Protein AF-A0A935EDY1-F1 (afdb_monomer)

Solvent-accessible surface area (backbone atoms only — not comparable to full-atom values): 7275 Å² total; per-residue (Å²): 130,64,50,78,44,79,45,80,43,78,48,98,49,99,85,50,58,48,81,46,78,44,79,46,71,86,68,62,89,95,55,80,75,76,77,84,77,82,87,83,79,79,56,93,92,52,60,49,56,75,50,18,90,79,66,34,60,74,56,16,56,53,50,40,60,57,56,69,46,46,65,56,52,54,52,49,58,73,65,36,93,82,71,68,86,87,69,55,86,77,83,32,54,63,61,50,51,49,52,58,53,51,49,32,49,75,71,60,78,42,85,132

Radius of gyration: 18.15 Å; Cα contacts (8 Å, |Δi|>4): 75; chains: 1; bounding box: 43×39×49 Å

pLDDT: mean 91.76, std 4.02, range [64.81, 98.12]

Mean predicted aligned error: 4.6 Å

Secondary structure (DSSP, 8-state):
-PEEEEEEEE-SSTT-EEEEEEEEPPPPTTSPPPPPPPPP---TTS-GGGGHHHH-HHHHHHHHHHHHHHHHHHHHHHH-TT------TTTTHHHHHHHHHHHHHHTTSS--

Nearest PDB structures (foldseek):
  2qlz-assembly1_A  TM=2.597E-01  e=4.181E+00  unclassified
  2quf-assembly1_A  TM=2.783E-01  e=8.741E+00  unclassified

Sequence (112 aa):
MPTLVYRWLPGDTPDWCIMEIRLLMPTPKGQKRPRAAERVYIPDDQPFAWAKEYMGEALAGVFDQDLANLPHVQTGMKASGNGVMELGAYQDSRVRHFQTTLMKYINGELPA

Structure (mmCIF, N/CA/C/O backbone):
data_AF-A0A935EDY1-F1
#
_entry.id   AF-A0A935EDY1-F1
#
loop_
_atom_site.group_PDB
_atom_site.id
_atom_site.type_symbol
_atom_site.label_atom_id
_atom_site.label_alt_id
_atom_site.label_comp_id
_atom_site.label_asym_id
_atom_site.label_entity_id
_atom_site.label_seq_id
_atom_site.pdbx_PDB_ins_code
_atom_site.Cartn_x
_atom_site.Cartn_y
_atom_site.Cartn_z
_atom_site.occupancy
_atom_site.B_iso_or_equiv
_atom_site.auth_seq_id
_atom_site.auth_comp_id
_atom_site.auth_asym_id
_atom_site.auth_atom_id
_atom_site.pdbx_PDB_model_num
ATOM 1 N N . MET A 1 1 ? -3.406 3.698 20.011 1.00 64.81 1 MET A N 1
ATOM 2 C CA . MET A 1 1 ? -3.666 3.841 18.563 1.00 64.81 1 MET A CA 1
ATOM 3 C C . MET A 1 1 ? -4.659 2.773 18.135 1.00 64.81 1 MET A C 1
ATOM 5 O O . MET A 1 1 ? -4.568 1.678 18.688 1.00 64.81 1 MET A O 1
ATOM 9 N N . PRO A 1 2 ? -5.603 3.079 17.227 1.00 81.00 2 PRO A N 1
ATOM 10 C CA . PRO A 1 2 ? -6.441 2.060 16.595 1.00 81.00 2 PRO A CA 1
ATOM 11 C C . PRO A 1 2 ? -5.578 0.961 15.979 1.00 81.00 2 PRO A C 1
ATOM 13 O O . PRO A 1 2 ? -4.480 1.233 15.488 1.00 81.00 2 PRO A O 1
ATOM 16 N N . THR A 1 3 ? -6.080 -0.270 15.968 1.00 89.38 3 THR A N 1
ATOM 17 C CA . THR A 1 3 ? -5.468 -1.317 15.151 1.00 89.38 3 THR A CA 1
ATOM 18 C C . THR A 1 3 ? -5.814 -1.042 13.693 1.00 89.38 3 THR A C 1
ATOM 20 O O . THR A 1 3 ? -6.992 -0.947 13.346 1.00 89.38 3 THR A O 1
ATOM 23 N N . LEU A 1 4 ? -4.786 -0.918 12.855 1.00 91.44 4 LEU A N 1
ATOM 24 C CA . LEU A 1 4 ? -4.924 -0.754 11.414 1.00 91.44 4 LEU A CA 1
ATOM 25 C C . LEU A 1 4 ? -4.827 -2.118 10.743 1.00 91.44 4 LEU A C 1
ATOM 27 O O . LEU A 1 4 ? -3.873 -2.862 10.969 1.00 91.44 4 LEU A O 1
ATOM 31 N N . VAL A 1 5 ? -5.826 -2.442 9.929 1.00 93.94 5 VAL A N 1
ATOM 32 C CA . VAL A 1 5 ? -5.813 -3.634 9.081 1.00 93.94 5 VAL A CA 1
ATOM 33 C C . VAL A 1 5 ? -5.877 -3.186 7.634 1.00 93.94 5 VAL A C 1
ATOM 35 O O . VAL A 1 5 ? -6.801 -2.468 7.249 1.00 93.94 5 VAL A O 1
ATOM 38 N N . TYR A 1 6 ? -4.901 -3.634 6.853 1.00 93.75 6 TYR A N 1
ATOM 39 C CA . TYR A 1 6 ? -4.775 -3.319 5.438 1.00 93.75 6 TYR A CA 1
ATOM 40 C C . TYR A 1 6 ? -5.209 -4.503 4.592 1.00 93.75 6 TYR A C 1
ATOM 42 O O . TYR A 1 6 ? -4.899 -5.656 4.906 1.00 93.75 6 TYR A O 1
ATOM 50 N N . ARG A 1 7 ? -5.900 -4.209 3.497 1.00 95.38 7 ARG A N 1
ATOM 51 C CA . ARG A 1 7 ? -6.228 -5.187 2.469 1.00 95.38 7 ARG A CA 1
ATOM 52 C C . ARG A 1 7 ? -6.035 -4.555 1.101 1.00 95.38 7 ARG A C 1
ATOM 54 O O . ARG A 1 7 ? -6.626 -3.523 0.819 1.00 95.38 7 ARG A O 1
ATOM 61 N N . TRP A 1 8 ? -5.248 -5.214 0.262 1.00 94.12 8 TRP A N 1
ATOM 62 C CA . TRP A 1 8 ? -5.022 -4.818 -1.122 1.00 94.12 8 TRP A CA 1
ATOM 63 C C . TRP A 1 8 ? -5.864 -5.711 -2.028 1.00 94.12 8 TRP A C 1
ATOM 65 O O . TRP A 1 8 ? -5.760 -6.936 -1.954 1.00 94.12 8 TRP A O 1
ATOM 75 N N . LEU A 1 9 ? -6.741 -5.107 -2.826 1.00 95.06 9 LEU A N 1
ATOM 76 C CA . LEU A 1 9 ? -7.600 -5.810 -3.777 1.00 95.06 9 LEU A CA 1
ATOM 77 C C . LEU A 1 9 ? -7.094 -5.509 -5.191 1.00 95.06 9 LEU A C 1
ATOM 79 O O . LEU A 1 9 ? -7.180 -4.349 -5.596 1.00 95.06 9 LEU A O 1
ATOM 83 N N . PRO A 1 10 ? -6.548 -6.498 -5.922 1.00 94.06 10 PRO A N 1
ATOM 84 C CA . PRO A 1 10 ? -6.078 -6.291 -7.288 1.00 94.06 10 PRO A CA 1
ATOM 85 C C . PRO A 1 10 ? -7.181 -5.726 -8.187 1.00 94.06 10 PRO A C 1
ATOM 87 O O . PRO A 1 10 ? -8.342 -6.125 -8.064 1.00 94.06 10 PRO A O 1
ATOM 90 N N . GLY A 1 11 ? -6.805 -4.797 -9.065 1.00 93.25 11 GLY A N 1
ATOM 91 C CA . GLY A 1 11 ? -7.670 -4.301 -10.125 1.00 93.25 11 GLY A CA 1
ATOM 92 C C . GLY A 1 11 ? -7.827 -5.300 -11.271 1.00 93.25 11 GLY A C 1
ATOM 93 O O . GLY A 1 11 ? -7.426 -6.462 -11.189 1.00 93.25 11 GLY A O 1
ATOM 94 N N . ASP A 1 12 ? -8.399 -4.822 -12.371 1.00 95.62 12 ASP A N 1
ATOM 95 C CA . ASP A 1 12 ? -8.481 -5.573 -13.630 1.00 95.62 12 ASP A CA 1
ATOM 96 C C . ASP A 1 12 ? -7.136 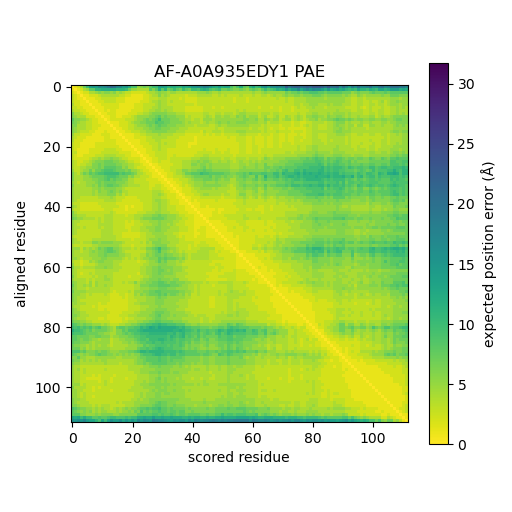-5.643 -14.377 1.00 95.62 12 ASP A C 1
ATOM 98 O O . ASP A 1 12 ? -6.931 -6.515 -15.221 1.00 95.62 12 ASP A O 1
ATOM 102 N N . THR A 1 13 ? -6.201 -4.755 -14.037 1.00 94.38 13 THR A N 1
ATOM 103 C CA . THR A 1 13 ? -4.847 -4.691 -14.585 1.00 94.38 13 THR A CA 1
ATOM 104 C C . THR A 1 13 ? -3.812 -4.636 -13.458 1.00 94.38 13 THR A C 1
ATOM 106 O O . THR A 1 13 ? -4.140 -4.259 -12.332 1.00 94.38 13 THR A O 1
ATOM 109 N N . PRO A 1 14 ? -2.531 -4.947 -13.739 1.00 89.50 14 PRO A N 1
ATOM 110 C CA . PRO A 1 14 ? -1.446 -4.806 -12.762 1.00 89.50 14 PRO A CA 1
ATOM 111 C C . PRO A 1 14 ? -1.145 -3.358 -12.336 1.00 89.50 14 PRO A C 1
ATOM 113 O O . PRO A 1 14 ? -0.243 -3.139 -11.532 1.00 89.50 14 PRO A O 1
ATOM 116 N N . ASP A 1 15 ? -1.843 -2.373 -12.906 1.00 92.00 15 ASP A N 1
ATOM 117 C CA . ASP A 1 15 ? -1.539 -0.950 -12.748 1.00 92.00 15 ASP A CA 1
ATOM 118 C C . ASP A 1 15 ? -2.319 -0.259 -11.643 1.00 92.00 15 ASP A C 1
ATOM 120 O O . ASP A 1 15 ? -1.993 0.873 -11.285 1.00 92.00 15 ASP A O 1
ATOM 124 N N . TRP A 1 16 ? -3.324 -0.923 -11.083 1.00 91.81 16 TRP A N 1
ATOM 125 C CA . TRP A 1 16 ? -4.068 -0.372 -9.967 1.00 91.81 16 TRP A CA 1
ATOM 126 C C . TRP A 1 16 ? -4.613 -1.467 -9.057 1.00 91.81 16 TRP A C 1
ATOM 128 O O . TRP A 1 16 ? -4.748 -2.640 -9.412 1.00 91.81 16 TRP A O 1
ATOM 138 N N . CYS A 1 17 ? -4.908 -1.064 -7.832 1.00 94.00 17 CYS A N 1
ATOM 139 C CA . CYS A 1 17 ? -5.544 -1.889 -6.823 1.00 94.00 17 CYS A CA 1
ATOM 140 C C . CYS A 1 17 ? -6.264 -0.980 -5.825 1.00 94.00 17 CYS A C 1
ATOM 142 O O . CYS A 1 17 ? -5.962 0.210 -5.724 1.00 94.00 17 CYS A O 1
ATOM 144 N N . ILE A 1 18 ? -7.204 -1.538 -5.065 1.00 94.12 18 ILE A N 1
ATOM 145 C CA . ILE A 1 18 ? -7.854 -0.824 -3.962 1.00 94.12 18 ILE A CA 1
ATOM 146 C C . ILE A 1 18 ? -7.088 -1.122 -2.676 1.00 94.12 18 ILE A C 1
ATOM 148 O O . ILE A 1 18 ? -6.995 -2.281 -2.259 1.00 94.12 18 ILE A O 1
ATOM 152 N N . MET A 1 19 ? -6.604 -0.071 -2.016 1.00 93.75 19 MET A N 1
ATOM 153 C CA . MET A 1 19 ? -6.118 -0.132 -0.639 1.00 93.75 19 MET A CA 1
ATOM 154 C C . MET A 1 19 ? -7.288 0.089 0.324 1.00 93.75 19 MET A C 1
ATOM 156 O O . MET A 1 19 ? -7.735 1.211 0.548 1.00 93.75 19 MET A O 1
ATOM 160 N N . GLU A 1 20 ? -7.796 -0.984 0.923 1.00 94.25 20 GLU A N 1
ATOM 161 C CA . GLU A 1 20 ? -8.795 -0.893 1.985 1.00 94.25 20 GLU A CA 1
ATOM 162 C C . GLU A 1 20 ? -8.108 -0.810 3.352 1.00 94.25 20 GLU A C 1
ATOM 164 O O . GLU A 1 20 ? -7.323 -1.687 3.726 1.00 94.25 20 GLU A O 1
ATOM 169 N N . ILE A 1 21 ? -8.460 0.219 4.126 1.00 92.62 21 ILE A N 1
ATOM 170 C CA . ILE A 1 21 ? -7.976 0.427 5.492 1.00 92.62 21 ILE A CA 1
ATOM 171 C C . ILE A 1 21 ? -9.137 0.265 6.465 1.00 92.62 21 ILE A C 1
ATOM 173 O O . ILE A 1 21 ? -10.177 0.910 6.333 1.00 92.62 21 ILE A O 1
ATOM 177 N N . ARG A 1 22 ? -8.957 -0.583 7.478 1.00 92.50 22 ARG A N 1
ATOM 178 C CA . ARG A 1 22 ? -9.917 -0.739 8.575 1.00 92.50 22 ARG A CA 1
ATOM 179 C C . ARG A 1 22 ? -9.298 -0.238 9.869 1.00 92.50 22 ARG A C 1
ATOM 181 O O . ARG A 1 22 ? -8.336 -0.827 10.361 1.00 92.50 22 ARG A O 1
ATOM 188 N N . LEU A 1 23 ? -9.888 0.814 10.429 1.00 91.12 23 LEU A N 1
ATOM 189 C CA . LEU A 1 23 ? -9.559 1.317 11.757 1.00 91.12 23 LEU A CA 1
ATOM 190 C C . LEU A 1 23 ? -10.424 0.593 12.790 1.00 91.12 23 LEU A C 1
ATOM 192 O O . LEU A 1 23 ? -11.635 0.802 12.866 1.00 91.12 23 LEU A O 1
ATOM 196 N N . LEU A 1 24 ? -9.807 -0.287 13.576 1.00 90.19 24 LEU A N 1
ATOM 197 C CA . LEU A 1 24 ? -10.498 -1.062 14.601 1.00 90.19 24 LEU A CA 1
ATOM 198 C C . LEU A 1 24 ? -10.214 -0.479 15.985 1.00 90.19 24 LEU A C 1
ATOM 200 O O . LEU 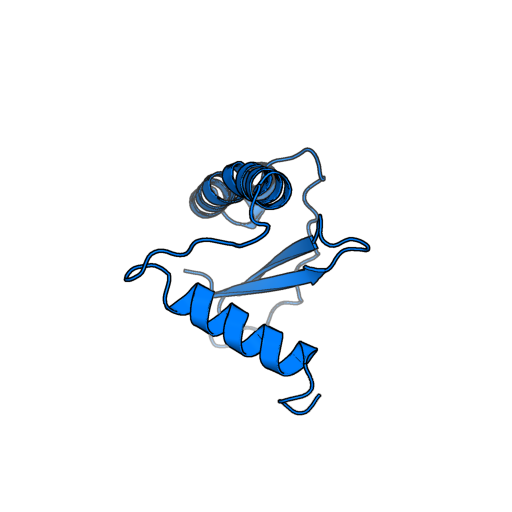A 1 24 ? -9.083 -0.512 16.477 1.00 90.19 24 LEU A O 1
ATOM 204 N N . MET A 1 25 ? -11.269 0.038 16.613 1.00 87.69 25 MET A N 1
ATOM 205 C CA . MET A 1 25 ? -11.232 0.563 17.976 1.00 87.69 25 MET A CA 1
ATOM 206 C C . MET A 1 25 ? -11.664 -0.512 18.983 1.00 87.69 25 MET A C 1
ATOM 208 O O . MET A 1 25 ? -12.603 -1.270 18.708 1.00 87.69 25 MET A O 1
ATOM 212 N N . PRO A 1 26 ? -11.016 -0.592 20.159 1.00 88.69 26 PRO A N 1
ATOM 213 C CA . PRO A 1 26 ? -11.439 -1.511 21.205 1.00 88.69 26 PRO A CA 1
ATOM 214 C C . PRO A 1 26 ? -12.854 -1.163 21.678 1.00 88.69 26 PRO A C 1
ATOM 216 O O . PRO A 1 26 ? -13.204 0.004 21.842 1.00 88.69 26 PRO A O 1
ATOM 219 N N . THR A 1 27 ? -13.673 -2.187 21.922 1.00 91.12 27 THR A N 1
ATOM 220 C CA . THR A 1 27 ? -14.984 -1.996 22.555 1.00 91.12 27 THR A CA 1
ATOM 221 C C . THR A 1 27 ? -14.783 -1.828 24.064 1.00 91.12 27 THR A C 1
ATOM 223 O O . THR A 1 27 ? -14.134 -2.688 24.668 1.00 91.12 27 THR A O 1
ATOM 226 N N . PRO A 1 28 ? -15.318 -0.768 24.698 1.00 91.75 28 PRO A N 1
ATOM 227 C CA . PRO A 1 28 ? -15.217 -0.608 26.143 1.00 91.75 28 PRO A CA 1
ATOM 228 C C . PRO A 1 28 ? -15.840 -1.792 26.892 1.00 91.75 28 PRO A C 1
ATOM 230 O O . PRO A 1 28 ? -16.838 -2.374 26.460 1.00 91.75 28 PRO A O 1
ATOM 233 N N . LYS A 1 29 ? -15.261 -2.149 28.043 1.00 93.94 29 LYS A N 1
ATOM 234 C CA . LYS A 1 29 ? -15.731 -3.283 28.849 1.00 93.94 29 LYS A CA 1
ATOM 235 C C . LYS A 1 29 ? -17.203 -3.095 29.235 1.00 93.94 29 LYS A C 1
ATOM 237 O O . LYS A 1 29 ? -17.589 -2.037 29.718 1.00 93.94 29 LYS A O 1
ATOM 242 N N . GLY A 1 30 ? -18.011 -4.136 29.034 1.00 95.06 30 GLY A N 1
ATOM 243 C CA . GLY A 1 30 ? -19.442 -4.128 29.358 1.00 95.06 30 GLY A CA 1
ATOM 244 C C . GLY A 1 30 ? -20.335 -3.429 28.328 1.00 95.06 30 GLY A C 1
ATOM 245 O O . GLY A 1 30 ? -21.553 -3.479 28.470 1.00 95.06 30 GLY A O 1
ATOM 246 N N . GLN A 1 31 ? -19.773 -2.821 27.278 1.00 94.69 31 GLN A N 1
ATOM 247 C CA . GLN A 1 31 ? -20.563 -2.262 26.183 1.00 94.69 31 GLN A CA 1
ATOM 248 C C . GLN A 1 31 ? -20.801 -3.295 25.080 1.00 94.69 31 GLN A C 1
ATOM 250 O O . GLN A 1 31 ? -19.981 -4.183 24.830 1.00 94.69 31 GLN A O 1
ATOM 255 N N . LYS A 1 32 ? -21.932 -3.160 24.383 1.00 94.19 32 LYS A N 1
ATOM 256 C CA . LYS A 1 32 ? -22.207 -3.954 23.185 1.00 94.19 32 LYS A CA 1
ATOM 257 C C . LYS A 1 32 ? -21.260 -3.516 22.070 1.00 94.19 32 LYS A C 1
ATOM 259 O O . LYS A 1 32 ? -21.101 -2.323 21.821 1.00 94.19 32 LYS A O 1
ATOM 264 N N . ARG A 1 33 ? -20.668 -4.487 21.370 1.00 92.00 33 ARG A N 1
ATOM 265 C CA . ARG A 1 33 ? -19.836 -4.219 20.192 1.00 92.00 33 ARG A CA 1
ATOM 266 C C . ARG A 1 33 ? -20.639 -3.406 19.161 1.00 92.00 33 ARG A C 1
ATOM 268 O O . ARG A 1 33 ? -21.751 -3.828 18.824 1.00 92.00 33 ARG A O 1
ATOM 275 N N . PRO A 1 34 ? -20.106 -2.276 18.661 1.00 90.38 34 PRO A N 1
ATOM 276 C CA . PRO A 1 34 ? -20.801 -1.470 17.666 1.00 90.38 34 PRO A CA 1
ATOM 277 C C . PRO A 1 34 ? -20.953 -2.237 16.347 1.00 90.38 34 PRO A C 1
ATOM 279 O O . PRO A 1 34 ? -20.195 -3.169 16.052 1.00 90.38 34 PRO A O 1
ATOM 282 N N . ARG A 1 35 ? -21.936 -1.829 15.536 1.00 91.62 35 ARG A N 1
ATOM 283 C CA . ARG A 1 35 ? -22.048 -2.299 14.149 1.00 91.62 35 ARG A CA 1
ATOM 284 C C . ARG A 1 35 ? -20.810 -1.853 13.367 1.00 91.62 35 ARG A C 1
ATOM 286 O O . ARG A 1 35 ? -20.180 -0.858 13.716 1.00 91.62 35 ARG A O 1
ATOM 293 N N . ALA A 1 36 ? -20.478 -2.583 12.304 1.00 89.94 36 ALA A N 1
ATOM 294 C CA . ALA A 1 36 ? -19.482 -2.123 11.347 1.00 89.94 36 ALA A CA 1
ATOM 295 C C . ALA A 1 36 ? -19.834 -0.712 10.844 1.00 89.94 36 ALA A C 1
ATOM 297 O O . ALA A 1 36 ? -21.006 -0.429 10.566 1.00 89.94 36 ALA A O 1
ATOM 298 N N . ALA A 1 37 ? -18.812 0.141 10.754 1.00 89.19 37 ALA A N 1
ATOM 299 C CA . ALA A 1 37 ? -18.929 1.454 10.140 1.00 89.19 37 ALA A CA 1
ATOM 300 C C . ALA A 1 37 ? -19.303 1.310 8.661 1.00 89.19 37 ALA A C 1
ATOM 302 O O . ALA A 1 37 ? -18.995 0.297 8.022 1.00 89.19 37 ALA A O 1
ATOM 303 N N . GLU A 1 38 ? -19.979 2.323 8.131 1.00 91.56 38 GLU A N 1
ATOM 304 C CA . GLU A 1 38 ? -20.192 2.423 6.695 1.00 91.56 38 GLU A CA 1
ATOM 305 C C . GLU A 1 38 ? -18.849 2.585 5.976 1.00 91.56 38 GLU A C 1
ATOM 307 O O . GLU A 1 38 ? -17.898 3.158 6.514 1.00 91.56 38 GLU A O 1
ATOM 312 N N . ARG A 1 39 ? -18.753 2.026 4.768 1.00 92.19 39 ARG A N 1
ATOM 313 C CA . ARG A 1 39 ? -17.555 2.173 3.949 1.00 92.19 39 ARG A CA 1
ATOM 314 C C . ARG A 1 39 ? -17.510 3.596 3.404 1.00 92.19 39 ARG A C 1
ATOM 316 O O . ARG A 1 39 ? -18.430 4.012 2.713 1.00 92.19 39 ARG A O 1
ATOM 323 N N . VAL A 1 40 ? -16.394 4.273 3.633 1.00 93.88 40 VAL A N 1
ATOM 324 C CA . VAL A 1 40 ? -16.050 5.517 2.944 1.00 93.88 40 VAL A CA 1
ATOM 325 C C . VAL A 1 40 ? -15.115 5.169 1.795 1.00 93.88 40 VAL A C 1
ATOM 327 O O . VAL A 1 40 ? -14.114 4.484 2.004 1.00 93.88 40 VAL A O 1
ATOM 330 N N . TYR A 1 41 ? -15.469 5.600 0.588 1.00 94.88 41 TYR A N 1
ATOM 331 C CA . TYR A 1 41 ? -14.625 5.464 -0.594 1.00 94.88 41 TYR A CA 1
ATOM 332 C C . TYR A 1 41 ? -14.012 6.829 -0.900 1.00 94.88 41 TYR A C 1
ATOM 334 O O . TYR A 1 41 ? -14.744 7.811 -1.016 1.00 94.88 41 TYR A O 1
ATOM 342 N N . ILE A 1 42 ? -12.684 6.894 -0.972 1.00 94.38 42 ILE A N 1
ATOM 343 C CA . ILE A 1 42 ? -11.973 8.110 -1.373 1.00 94.38 42 ILE A CA 1
ATOM 344 C C . ILE A 1 42 ? -12.086 8.192 -2.900 1.00 94.38 42 ILE A C 1
ATOM 346 O O . ILE A 1 42 ? -11.763 7.197 -3.550 1.00 94.38 42 ILE A O 1
ATOM 350 N N . PRO A 1 43 ? -12.579 9.300 -3.480 1.00 94.38 43 PRO A N 1
ATOM 351 C CA . PRO A 1 43 ? -12.614 9.452 -4.931 1.00 94.38 43 PRO A CA 1
ATOM 352 C C . PRO A 1 43 ? -11.211 9.336 -5.539 1.00 94.38 43 PRO A C 1
ATOM 354 O O . PRO A 1 43 ? -10.237 9.760 -4.923 1.00 94.38 43 PRO A O 1
ATOM 357 N N . ASP A 1 44 ? -11.111 8.787 -6.747 1.00 89.19 44 ASP A N 1
ATOM 358 C CA . ASP A 1 44 ? -9.822 8.431 -7.363 1.00 89.19 44 ASP A CA 1
ATOM 359 C C . ASP A 1 44 ? -8.889 9.637 -7.596 1.00 89.19 44 ASP A C 1
ATOM 361 O O . ASP A 1 44 ? -7.673 9.480 -7.685 1.00 89.19 44 ASP A O 1
ATOM 365 N N . ASP A 1 45 ? -9.446 10.847 -7.688 1.00 90.19 45 ASP A N 1
ATOM 366 C CA . ASP A 1 45 ? -8.726 12.109 -7.881 1.00 90.19 45 ASP A CA 1
ATOM 367 C C . ASP A 1 45 ? -8.386 12.831 -6.564 1.00 90.19 45 ASP A C 1
ATOM 369 O O . ASP A 1 45 ? -7.848 13.941 -6.588 1.00 90.19 45 ASP A O 1
ATOM 373 N N . GLN A 1 46 ? -8.700 12.225 -5.415 1.00 93.44 46 GLN A N 1
ATOM 374 C CA . GLN A 1 46 ? -8.505 12.822 -4.098 1.00 93.44 46 GLN A CA 1
ATOM 375 C C . GLN A 1 46 ? -7.364 12.156 -3.313 1.00 93.44 46 GLN A C 1
ATOM 377 O O . 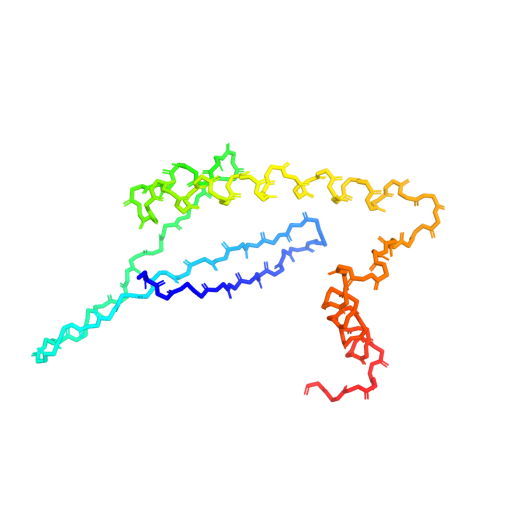GLN A 1 46 ? -7.194 10.937 -3.362 1.00 93.44 46 GLN A O 1
ATOM 382 N N . PRO A 1 47 ? -6.603 12.934 -2.520 1.00 90.81 47 PRO A N 1
ATOM 383 C CA . PRO A 1 47 ? -5.618 12.385 -1.593 1.00 90.81 47 PRO A CA 1
ATOM 384 C C . PRO A 1 47 ? -6.293 11.700 -0.393 1.00 90.81 47 PRO A C 1
ATOM 386 O O . PRO A 1 47 ? -7.464 11.943 -0.088 1.00 90.81 47 PRO A O 1
ATOM 389 N N . PHE A 1 48 ? -5.538 10.919 0.381 1.00 90.44 48 PHE A N 1
ATOM 390 C CA . PHE A 1 48 ? -6.026 10.330 1.632 1.00 90.44 48 PHE A CA 1
ATOM 391 C C . PHE A 1 48 ? -6.394 11.389 2.675 1.00 90.44 48 PHE A C 1
ATOM 393 O O . PHE A 1 48 ? -7.321 11.163 3.462 1.00 90.44 48 PHE A O 1
ATOM 400 N N . ALA A 1 49 ? -5.762 12.571 2.644 1.00 92.31 49 ALA A N 1
ATOM 401 C CA . ALA A 1 49 ? -6.180 13.730 3.437 1.00 92.31 49 ALA A CA 1
ATOM 402 C C . ALA A 1 49 ? -7.654 14.123 3.250 1.00 92.31 49 ALA A C 1
ATOM 404 O 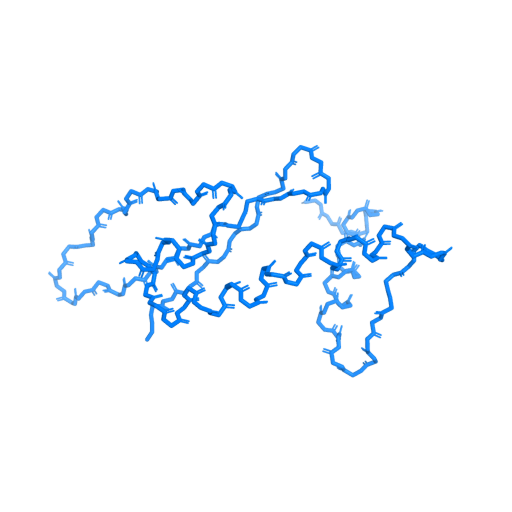O . ALA A 1 49 ? -8.238 14.701 4.171 1.00 92.31 49 ALA A O 1
ATOM 405 N N . TRP A 1 50 ? -8.291 13.779 2.126 1.00 94.75 50 TRP A N 1
ATOM 406 C CA . TRP A 1 50 ? -9.729 13.992 1.937 1.00 94.75 50 TRP A CA 1
ATOM 407 C C . TRP A 1 50 ? -10.561 13.253 2.998 1.00 94.75 50 TRP A C 1
ATOM 409 O O . TRP A 1 50 ? -11.528 13.794 3.529 1.00 94.75 50 TRP A O 1
ATOM 419 N N . ALA A 1 51 ? -10.130 12.053 3.401 1.00 92.44 51 ALA A N 1
ATOM 420 C CA . ALA A 1 51 ? -10.787 11.240 4.423 1.00 92.44 51 ALA A CA 1
ATOM 421 C C . ALA A 1 51 ? -10.225 11.457 5.846 1.00 92.44 51 ALA A C 1
ATOM 423 O O . ALA A 1 51 ? -10.450 10.627 6.736 1.00 92.44 51 ALA A O 1
ATOM 424 N N . LYS A 1 52 ? -9.524 12.575 6.102 1.00 92.38 52 LYS A N 1
ATOM 425 C CA . LYS A 1 52 ? -8.916 12.880 7.415 1.00 92.38 52 LYS A CA 1
ATOM 426 C C . LYS A 1 52 ? -9.910 12.886 8.574 1.00 92.38 52 LYS A C 1
ATOM 428 O O . LYS A 1 52 ? -9.534 12.542 9.690 1.00 92.38 52 LYS A O 1
ATOM 433 N N . GLU A 1 53 ? -11.171 13.232 8.324 1.00 91.50 53 GLU A N 1
ATOM 434 C CA . GLU A 1 53 ? -12.221 13.223 9.352 1.00 91.50 53 GLU A CA 1
ATOM 435 C C . GLU A 1 53 ? -12.525 11.805 9.858 1.00 91.50 53 GLU A C 1
ATOM 437 O O . GLU A 1 53 ? -12.899 11.627 11.016 1.00 91.50 53 GLU A O 1
ATOM 442 N N . TYR A 1 54 ? -12.306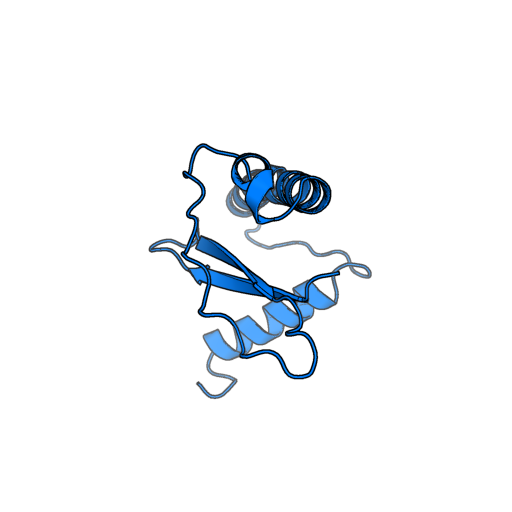 10.787 9.021 1.00 89.06 54 TYR A N 1
ATOM 443 C CA . TYR A 1 54 ? -12.564 9.386 9.355 1.00 89.06 54 TYR A CA 1
ATOM 444 C C . TYR A 1 54 ? -11.342 8.681 9.952 1.00 89.06 54 TYR A C 1
ATOM 446 O O . TYR A 1 54 ? -11.489 7.855 10.854 1.00 89.06 54 TYR A O 1
ATOM 454 N N . MET A 1 55 ? -10.137 8.975 9.448 1.00 87.19 55 MET A N 1
ATOM 455 C CA . MET A 1 55 ? -8.906 8.268 9.842 1.00 87.19 55 MET A CA 1
ATOM 456 C C . MET A 1 55 ? -7.969 9.071 10.758 1.00 87.19 55 MET A C 1
ATOM 458 O O . MET A 1 55 ? -7.034 8.504 11.326 1.00 87.19 55 MET A O 1
ATOM 462 N N . GLY A 1 56 ? -8.236 10.366 10.936 1.00 88.69 56 GLY A N 1
ATOM 463 C CA . GLY A 1 56 ? -7.386 11.314 11.651 1.00 88.69 56 GLY A CA 1
ATOM 464 C C . GLY A 1 56 ? -6.325 11.958 10.753 1.00 88.69 56 GLY A C 1
ATOM 465 O O . GLY A 1 56 ? -5.767 11.323 9.859 1.00 88.69 56 GLY A O 1
ATOM 466 N N . GLU A 1 57 ? -6.010 13.225 11.027 1.00 89.44 57 GLU A N 1
ATOM 467 C CA . GLU A 1 57 ? -5.095 14.048 10.221 1.00 89.44 57 GLU A CA 1
ATOM 468 C C . GLU A 1 57 ? -3.675 13.476 10.137 1.00 89.44 57 GLU A C 1
ATOM 470 O O . GLU A 1 57 ? -3.109 13.379 9.051 1.00 89.44 57 GLU A O 1
ATOM 475 N N . ALA A 1 58 ? -3.122 13.021 11.265 1.00 87.25 58 ALA A N 1
ATOM 476 C CA . ALA A 1 58 ? -1.773 12.461 11.303 1.00 87.25 58 ALA A CA 1
ATOM 477 C C . ALA A 1 58 ? -1.633 11.205 10.428 1.00 87.25 58 ALA A C 1
ATOM 479 O O . ALA A 1 58 ? -0.632 11.040 9.739 1.00 87.25 58 ALA A O 1
ATOM 480 N N . LEU A 1 59 ? -2.636 10.323 10.447 1.00 87.69 59 LEU A N 1
ATOM 481 C CA . LEU A 1 59 ? -2.595 9.083 9.679 1.00 87.69 59 LEU A CA 1
ATOM 482 C C . LEU A 1 59 ? -2.805 9.351 8.183 1.00 87.69 59 LEU A C 1
ATOM 484 O O . LEU A 1 59 ? -2.090 8.788 7.358 1.00 87.69 59 LEU A O 1
ATOM 488 N N . ALA A 1 60 ? -3.729 10.253 7.845 1.00 89.31 60 ALA A N 1
ATOM 489 C CA . ALA A 1 60 ? -3.960 10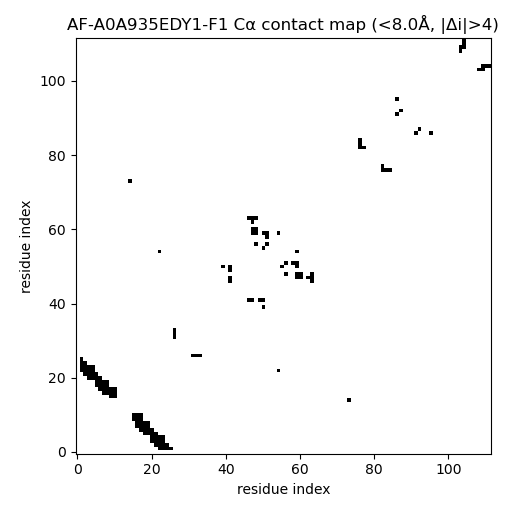.658 6.465 1.00 89.31 60 ALA A CA 1
ATOM 490 C C . ALA A 1 60 ? -2.702 11.278 5.830 1.00 89.31 60 ALA A C 1
ATOM 492 O O . ALA A 1 60 ? -2.333 10.915 4.716 1.00 89.31 60 ALA A O 1
ATOM 493 N N . GLY A 1 61 ? -1.988 12.131 6.573 1.00 89.12 61 GLY A N 1
ATOM 494 C CA . GLY A 1 61 ? -0.752 12.753 6.093 1.00 89.12 61 GLY A CA 1
ATOM 495 C C . GLY A 1 61 ? 0.403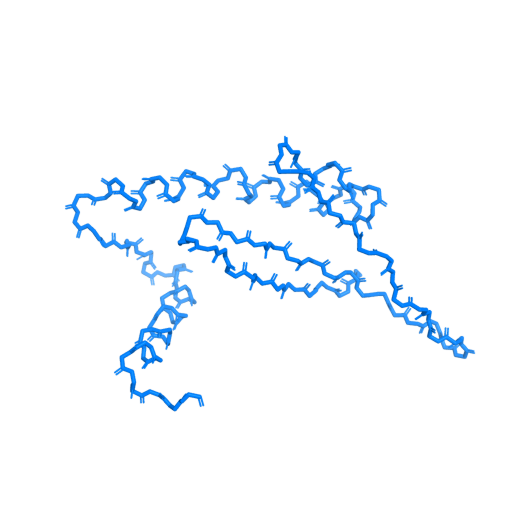 11.773 5.859 1.00 89.12 61 GLY A C 1
ATOM 496 O O . GLY A 1 61 ? 1.242 12.032 5.000 1.00 89.12 61 GLY A O 1
ATOM 497 N N . VAL A 1 62 ? 0.460 10.652 6.587 1.00 89.06 62 VAL A N 1
ATOM 498 C CA . VAL A 1 62 ? 1.453 9.589 6.334 1.00 89.06 62 VAL A CA 1
ATOM 499 C C . VAL A 1 62 ? 1.111 8.825 5.054 1.00 89.06 62 VAL A C 1
ATOM 501 O O . VAL A 1 62 ? 2.000 8.586 4.242 1.00 89.06 62 VAL A O 1
ATOM 504 N N . PHE A 1 63 ? -0.164 8.496 4.822 1.00 90.19 63 PHE A N 1
ATOM 505 C CA . PHE A 1 63 ? -0.556 7.809 3.587 1.00 90.19 63 PHE A CA 1
ATOM 506 C C . PHE A 1 63 ? -0.328 8.657 2.341 1.00 90.19 63 PHE A C 1
ATOM 508 O O . PHE A 1 63 ? 0.133 8.126 1.337 1.00 90.19 63 PHE A O 1
ATOM 515 N N . ASP A 1 64 ? -0.576 9.965 2.408 1.00 91.25 64 ASP A N 1
ATOM 516 C CA . ASP A 1 64 ? -0.293 10.851 1.277 1.00 91.25 64 ASP A CA 1
ATOM 517 C C . ASP A 1 64 ? 1.194 10.847 0.896 1.00 91.25 64 ASP A C 1
ATOM 519 O O . ASP A 1 64 ? 1.519 10.882 -0.290 1.00 91.25 64 ASP A O 1
ATOM 523 N N . GLN A 1 65 ? 2.101 10.743 1.873 1.00 89.56 65 GLN A N 1
ATOM 524 C CA . GLN A 1 65 ? 3.541 10.658 1.604 1.00 89.56 65 GLN A CA 1
ATOM 525 C C . GLN A 1 65 ? 3.907 9.370 0.857 1.00 89.56 65 GLN A C 1
ATOM 527 O O . GLN A 1 65 ? 4.648 9.425 -0.126 1.00 89.56 65 GLN A O 1
ATOM 532 N N . ASP A 1 66 ? 3.368 8.226 1.284 1.00 86.62 66 ASP A N 1
ATOM 533 C CA . ASP A 1 66 ? 3.636 6.937 0.639 1.00 86.62 66 ASP A CA 1
ATOM 534 C C . ASP A 1 66 ? 3.016 6.875 -0.769 1.00 86.62 66 ASP A C 1
ATOM 536 O O . ASP A 1 66 ? 3.669 6.480 -1.741 1.00 86.62 66 ASP A O 1
ATOM 540 N N . LEU A 1 67 ? 1.756 7.295 -0.898 1.00 87.62 67 LEU A N 1
ATOM 541 C CA . LEU A 1 67 ? 0.981 7.179 -2.133 1.00 87.62 67 LEU A CA 1
ATOM 542 C C . LEU A 1 67 ? 1.415 8.170 -3.206 1.00 87.62 67 LEU A C 1
ATOM 544 O O . LEU A 1 67 ? 1.339 7.832 -4.384 1.00 87.62 67 LEU A O 1
ATOM 548 N N . ALA A 1 68 ? 1.931 9.343 -2.831 1.00 89.94 68 ALA A N 1
ATOM 549 C CA . ALA A 1 68 ? 2.523 10.267 -3.795 1.00 89.94 68 ALA A CA 1
ATOM 550 C C . ALA A 1 68 ? 3.716 9.638 -4.538 1.00 89.94 68 ALA A C 1
ATOM 552 O O . ALA A 1 68 ? 3.969 9.967 -5.694 1.00 89.94 68 ALA A O 1
ATOM 553 N N . ASN A 1 69 ? 4.435 8.703 -3.906 1.00 90.06 69 ASN A N 1
ATOM 554 C CA . ASN A 1 69 ? 5.599 8.055 -4.507 1.00 90.06 69 ASN A CA 1
ATOM 555 C C . ASN A 1 69 ? 5.247 6.820 -5.361 1.00 90.06 69 ASN A C 1
ATOM 557 O O . ASN A 1 69 ? 5.953 6.520 -6.326 1.00 90.06 69 ASN A O 1
ATOM 561 N N . LEU A 1 70 ? 4.163 6.099 -5.052 1.00 90.06 70 LEU A N 1
ATOM 562 C CA . LEU A 1 70 ? 3.825 4.839 -5.736 1.00 90.06 70 LEU A CA 1
ATOM 563 C C . LEU A 1 70 ? 3.697 4.952 -7.271 1.00 90.06 70 LEU A C 1
ATOM 565 O O . LEU A 1 70 ? 4.266 4.098 -7.958 1.00 90.06 70 LEU A O 1
ATOM 569 N N . PRO A 1 71 ? 3.040 5.979 -7.852 1.00 89.69 71 PRO A N 1
ATOM 570 C CA . PRO A 1 71 ? 2.953 6.123 -9.306 1.00 89.69 71 PRO A CA 1
ATOM 571 C C . PRO A 1 71 ? 4.325 6.275 -9.971 1.00 89.69 71 PRO A C 1
ATOM 573 O O . PRO A 1 71 ? 4.551 5.770 -11.075 1.00 89.69 71 PRO A O 1
ATOM 576 N N . HIS A 1 72 ? 5.262 6.941 -9.293 1.0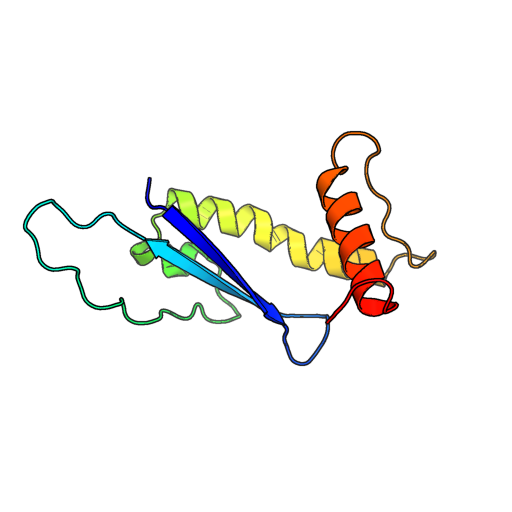0 92.94 72 HIS A N 1
ATOM 577 C CA . HIS A 1 72 ? 6.626 7.115 -9.781 1.00 92.94 72 HIS A CA 1
ATOM 578 C C . HIS A 1 72 ? 7.402 5.799 -9.748 1.00 92.94 72 HIS A C 1
ATOM 580 O O . HIS A 1 72 ? 8.093 5.483 -10.717 1.00 92.94 72 HIS A O 1
ATOM 586 N N . VAL A 1 73 ? 7.224 4.991 -8.697 1.00 91.44 73 VAL A N 1
ATOM 587 C CA . VAL A 1 73 ? 7.791 3.636 -8.628 1.00 91.44 73 VAL A CA 1
ATOM 588 C C . VAL A 1 73 ? 7.239 2.764 -9.760 1.00 91.44 73 VAL A C 1
ATOM 590 O O . VAL A 1 73 ? 8.026 2.166 -10.491 1.00 91.44 73 VAL A O 1
ATOM 593 N N . GLN A 1 74 ? 5.920 2.746 -9.981 1.00 92.06 74 GLN A N 1
ATOM 594 C CA . GLN A 1 74 ? 5.297 1.976 -11.070 1.00 92.06 74 GLN A CA 1
ATOM 595 C C . GLN A 1 74 ? 5.814 2.407 -12.449 1.00 92.06 74 GLN A C 1
ATOM 597 O O . GLN A 1 74 ? 6.173 1.569 -13.279 1.00 92.06 74 GLN A O 1
ATOM 602 N N . THR A 1 75 ? 5.900 3.719 -12.686 1.00 93.44 75 THR A N 1
ATOM 603 C CA . THR A 1 75 ? 6.428 4.275 -13.940 1.00 93.44 75 THR A CA 1
ATOM 604 C C . THR A 1 75 ? 7.892 3.886 -14.144 1.00 93.44 75 THR A C 1
ATOM 606 O O . THR A 1 75 ? 8.263 3.440 -15.229 1.00 93.44 75 THR A O 1
ATOM 609 N N . GLY A 1 76 ? 8.716 3.993 -13.098 1.00 93.25 76 GLY A N 1
ATOM 610 C CA . GLY A 1 76 ? 10.125 3.605 -13.136 1.00 93.25 76 GLY A CA 1
ATOM 611 C C . GLY A 1 76 ? 10.319 2.113 -13.406 1.00 93.25 76 GLY A C 1
ATOM 612 O O . GLY A 1 76 ? 11.145 1.751 -14.241 1.00 93.25 76 GLY A O 1
ATOM 613 N N . MET A 1 77 ? 9.517 1.248 -12.777 1.00 91.38 77 MET A N 1
ATOM 614 C CA . MET A 1 77 ? 9.566 -0.200 -13.014 1.00 91.38 77 MET A CA 1
ATOM 615 C C . MET A 1 77 ? 9.241 -0.550 -14.470 1.00 91.38 77 MET A C 1
ATOM 617 O O . MET A 1 77 ? 9.955 -1.344 -15.078 1.00 91.38 77 MET A O 1
ATOM 621 N N . LYS A 1 78 ? 8.220 0.082 -15.060 1.00 92.12 78 LYS A N 1
ATOM 622 C CA . LYS A 1 78 ? 7.869 -0.115 -16.477 1.00 92.12 78 LYS A CA 1
ATOM 623 C C . LYS A 1 78 ? 8.927 0.411 -17.443 1.00 92.12 78 LYS A C 1
ATOM 625 O O . LYS A 1 78 ? 9.101 -0.151 -18.519 1.00 92.12 78 LYS A O 1
ATOM 630 N N . ALA A 1 79 ? 9.605 1.494 -17.076 1.00 93.94 79 ALA A N 1
ATOM 631 C CA . ALA A 1 79 ? 10.652 2.103 -17.888 1.00 93.94 79 ALA A CA 1
ATOM 632 C C . ALA A 1 79 ? 12.021 1.411 -17.739 1.00 93.94 79 ALA A C 1
ATOM 634 O O . ALA A 1 79 ? 12.959 1.762 -18.457 1.00 93.94 79 ALA A O 1
ATOM 635 N N . SER A 1 80 ? 12.165 0.455 -16.813 1.00 93.12 80 SER A N 1
ATOM 636 C CA . SER A 1 80 ? 13.441 -0.206 -16.542 1.00 93.12 80 SER A CA 1
ATOM 637 C C . SER A 1 80 ? 13.932 -1.007 -17.752 1.00 93.12 80 SER A C 1
ATOM 639 O O . SER A 1 80 ? 13.286 -1.957 -18.192 1.00 93.12 80 SER A O 1
ATOM 641 N N . GLY A 1 81 ? 15.114 -0.661 -18.272 1.00 92.31 81 GLY A N 1
ATOM 642 C CA . GLY A 1 81 ? 15.666 -1.267 -19.490 1.00 92.31 81 GLY A CA 1
ATOM 643 C C . GLY A 1 81 ? 16.063 -2.741 -19.358 1.00 92.31 81 GLY A C 1
ATOM 644 O O . GLY A 1 81 ? 16.163 -3.434 -20.366 1.00 92.31 81 GLY A O 1
ATOM 645 N N . ASN A 1 82 ? 16.280 -3.232 -18.135 1.00 92.88 82 ASN A N 1
ATOM 646 C CA . ASN A 1 82 ? 16.578 -4.643 -17.866 1.00 92.88 82 ASN A CA 1
ATOM 647 C C . ASN A 1 82 ? 15.346 -5.436 -17.387 1.00 92.88 82 ASN A C 1
ATOM 649 O O . ASN A 1 82 ? 15.441 -6.649 -17.217 1.00 92.88 82 ASN A O 1
ATOM 653 N N . GLY A 1 83 ? 14.208 -4.767 -17.162 1.00 87.75 83 GLY A N 1
ATOM 654 C CA . GLY A 1 83 ? 12.967 -5.394 -16.707 1.00 87.75 83 GLY A CA 1
ATOM 655 C C . GLY A 1 83 ? 13.033 -6.028 -15.313 1.00 87.75 83 GLY A C 1
ATOM 656 O O . GLY A 1 83 ? 12.166 -6.838 -14.990 1.00 87.75 83 GLY A O 1
ATOM 657 N N . VAL A 1 84 ? 14.035 -5.696 -14.488 1.00 87.62 84 VAL A N 1
ATOM 658 C CA . VAL A 1 84 ? 14.165 -6.228 -13.121 1.00 87.62 84 VAL A CA 1
ATOM 659 C C . VAL A 1 84 ? 14.095 -5.125 -12.066 1.00 87.62 84 VAL A C 1
ATOM 661 O O . VAL A 1 84 ? 14.488 -3.982 -12.301 1.00 87.62 84 VAL A O 1
ATOM 664 N N . MET A 1 85 ? 13.570 -5.478 -10.889 1.00 85.50 85 MET A N 1
ATOM 665 C CA . MET A 1 85 ? 13.528 -4.604 -9.717 1.00 85.50 85 MET A CA 1
ATOM 666 C C . MET A 1 85 ? 14.804 -4.783 -8.893 1.00 85.50 85 MET A C 1
ATOM 668 O O . MET A 1 85 ? 15.023 -5.838 -8.297 1.00 85.50 85 MET A O 1
ATOM 672 N N . GLU A 1 86 ? 15.620 -3.736 -8.824 1.00 88.25 86 GLU A N 1
ATOM 673 C CA . GLU A 1 86 ? 16.816 -3.717 -7.983 1.00 88.25 86 GLU A CA 1
ATOM 674 C C . GLU A 1 86 ? 16.439 -3.386 -6.535 1.00 88.25 86 GLU A C 1
ATOM 676 O O . GLU A 1 86 ? 15.788 -2.378 -6.262 1.00 88.25 86 GLU A O 1
ATOM 681 N N . LEU A 1 87 ? 16.849 -4.242 -5.598 1.00 91.38 87 LEU A N 1
ATOM 682 C CA . LEU A 1 87 ? 16.536 -4.113 -4.174 1.00 91.38 87 LEU A CA 1
ATOM 683 C C . LEU A 1 87 ? 17.812 -3.923 -3.358 1.00 91.38 87 LEU A C 1
ATOM 685 O O . LEU A 1 87 ? 18.790 -4.657 -3.527 1.00 91.38 87 LEU A O 1
ATOM 689 N N . GLY A 1 88 ? 17.776 -3.006 -2.394 1.00 92.25 88 GLY A N 1
ATOM 690 C CA . GLY A 1 88 ? 18.867 -2.763 -1.464 1.00 92.25 88 GLY A CA 1
ATOM 691 C C . GLY A 1 88 ? 19.253 -4.031 -0.702 1.00 92.25 88 GLY A C 1
ATOM 692 O O . GLY A 1 88 ? 18.410 -4.745 -0.151 1.00 92.25 88 GLY A O 1
ATOM 693 N N . ALA A 1 89 ? 20.554 -4.318 -0.634 1.00 90.25 89 ALA A N 1
ATOM 694 C CA . ALA A 1 89 ? 21.055 -5.548 -0.020 1.00 90.25 89 ALA A CA 1
ATOM 695 C C . ALA A 1 89 ? 20.577 -5.711 1.437 1.00 90.25 89 ALA A C 1
ATOM 697 O O . ALA A 1 89 ? 20.116 -6.790 1.816 1.00 90.25 89 ALA A O 1
ATOM 698 N N . TYR A 1 90 ? 20.627 -4.621 2.211 1.00 91.75 90 TYR A N 1
ATOM 699 C CA . TYR A 1 90 ? 20.326 -4.608 3.643 1.00 91.75 90 TYR A CA 1
ATOM 700 C C . TYR A 1 90 ? 18.866 -4.244 3.969 1.00 91.75 90 TYR A C 1
ATOM 702 O O . TYR A 1 90 ? 18.212 -4.953 4.731 1.00 91.75 90 TYR A O 1
ATOM 710 N N . GLN A 1 91 ? 18.339 -3.163 3.383 1.00 95.38 91 GLN A N 1
ATOM 711 C CA . GLN A 1 91 ? 17.040 -2.595 3.778 1.00 95.38 91 GLN A CA 1
ATOM 712 C C . GLN A 1 91 ? 15.836 -3.372 3.213 1.00 95.38 91 GLN A C 1
ATOM 714 O O . GLN A 1 91 ? 14.808 -3.473 3.876 1.00 95.38 91 GLN A O 1
ATOM 719 N N . ASP A 1 92 ? 15.984 -4.032 2.058 1.00 94.81 92 ASP A N 1
ATOM 720 C CA . ASP A 1 92 ? 14.846 -4.610 1.324 1.00 94.81 92 ASP A CA 1
ATOM 721 C C . ASP A 1 92 ? 14.705 -6.128 1.481 1.00 94.81 92 ASP A C 1
ATOM 723 O O . ASP A 1 92 ? 14.088 -6.813 0.662 1.00 94.81 92 ASP A O 1
ATOM 727 N N . SER A 1 93 ? 15.256 -6.692 2.557 1.00 95.25 93 SER A N 1
ATOM 728 C CA . SER A 1 93 ? 15.182 -8.137 2.825 1.00 95.25 93 SER A CA 1
ATOM 729 C C . SER A 1 93 ? 13.740 -8.665 2.877 1.00 95.25 93 SER A C 1
ATOM 731 O O . SER A 1 93 ? 13.469 -9.761 2.384 1.00 95.25 93 SER A O 1
ATOM 733 N N . ARG A 1 94 ? 12.797 -7.878 3.413 1.00 95.38 94 ARG A N 1
ATOM 734 C CA . ARG A 1 94 ? 11.374 -8.249 3.515 1.00 95.38 94 ARG A CA 1
ATOM 735 C C . ARG A 1 94 ? 10.649 -8.189 2.176 1.00 95.38 94 ARG A C 1
ATOM 737 O O . ARG A 1 94 ? 9.895 -9.107 1.871 1.00 95.38 94 ARG A O 1
ATOM 744 N N . VAL A 1 95 ? 10.904 -7.153 1.375 1.00 93.56 95 VAL A N 1
ATOM 745 C CA . VAL A 1 95 ? 10.343 -7.030 0.020 1.00 93.56 95 VAL A CA 1
ATOM 746 C C . VAL A 1 95 ? 10.846 -8.182 -0.844 1.00 93.56 95 VAL A C 1
ATOM 748 O O . VAL A 1 95 ? 10.052 -8.865 -1.488 1.00 93.56 95 VAL A O 1
ATOM 751 N N . ARG A 1 96 ? 12.148 -8.483 -0.764 1.00 94.31 96 ARG A N 1
ATOM 752 C CA . ARG A 1 96 ? 12.751 -9.633 -1.444 1.00 94.31 96 ARG A CA 1
ATOM 753 C C . ARG A 1 96 ? 12.107 -10.948 -1.013 1.00 94.31 96 ARG A C 1
ATOM 755 O O . ARG A 1 96 ? 11.710 -11.732 -1.864 1.00 94.31 96 ARG A O 1
ATOM 762 N N . HIS A 1 97 ? 11.962 -11.180 0.293 1.00 95.19 97 HIS A N 1
ATOM 763 C CA . HIS A 1 97 ? 11.330 -12.395 0.811 1.00 95.19 97 HIS A CA 1
ATOM 764 C C . HIS A 1 97 ? 9.872 -12.544 0.349 1.00 95.19 97 HIS A C 1
ATOM 766 O O . HIS A 1 97 ? 9.461 -13.643 -0.034 1.00 95.19 97 HIS A O 1
ATOM 772 N N . PHE A 1 98 ? 9.108 -11.447 0.346 1.00 95.19 98 PHE A N 1
ATOM 773 C CA . PHE A 1 98 ? 7.745 -11.425 -0.177 1.00 95.19 98 PHE A CA 1
ATOM 774 C C . PHE A 1 98 ? 7.716 -11.816 -1.658 1.00 95.19 98 PHE A C 1
ATOM 776 O O . PHE A 1 98 ? 7.006 -12.753 -2.013 1.00 95.19 98 PHE A O 1
ATOM 783 N N . GLN A 1 99 ? 8.539 -11.179 -2.497 1.00 92.94 99 GLN A N 1
ATOM 784 C CA . GLN A 1 99 ? 8.608 -11.476 -3.932 1.00 92.94 99 GLN A CA 1
ATOM 785 C C . GLN A 1 99 ? 9.058 -12.914 -4.210 1.00 92.94 99 GLN A C 1
ATOM 787 O O . GLN A 1 99 ? 8.432 -13.610 -5.005 1.00 92.94 99 GLN A O 1
ATOM 792 N N . THR A 1 100 ? 10.079 -13.418 -3.506 1.00 94.38 100 THR A N 1
ATOM 793 C CA . THR A 1 100 ? 10.486 -14.827 -3.617 1.00 94.38 100 THR A CA 1
ATOM 794 C C . THR A 1 100 ? 9.327 -15.764 -3.287 1.00 94.38 100 THR A C 1
ATOM 796 O O . THR A 1 100 ? 9.111 -16.740 -3.994 1.00 94.38 100 THR A O 1
ATOM 799 N N . THR A 1 101 ? 8.567 -15.479 -2.230 1.00 96.75 101 THR A N 1
ATOM 800 C CA . THR A 1 101 ? 7.434 -16.324 -1.831 1.00 96.75 101 THR A CA 1
ATOM 801 C C . THR A 1 101 ? 6.288 -16.243 -2.839 1.00 96.75 101 THR A C 1
ATOM 803 O O . THR A 1 101 ? 5.741 -17.277 -3.211 1.00 96.75 101 THR A O 1
ATOM 806 N N . LEU A 1 102 ? 5.962 -15.045 -3.331 1.00 94.38 102 LEU A N 1
ATOM 807 C CA . LEU A 1 102 ? 4.959 -14.836 -4.375 1.00 94.38 102 LEU A CA 1
ATOM 808 C C . LEU A 1 102 ? 5.300 -15.632 -5.642 1.00 94.38 102 LEU A C 1
ATOM 810 O O . LEU A 1 102 ? 4.449 -16.353 -6.157 1.00 94.38 102 LEU A O 1
ATOM 814 N N . MET A 1 103 ? 6.552 -15.566 -6.101 1.00 95.25 103 MET A N 1
ATOM 815 C CA . MET A 1 103 ? 6.985 -16.301 -7.291 1.00 95.25 103 MET A CA 1
ATOM 816 C C . MET A 1 103 ? 6.888 -17.814 -7.114 1.00 95.25 103 MET A C 1
ATOM 818 O O . MET A 1 103 ? 6.520 -18.501 -8.057 1.00 95.25 103 MET A O 1
ATOM 822 N N . LYS A 1 104 ? 7.122 -18.343 -5.908 1.00 97.38 104 LYS A N 1
ATOM 823 C CA . LYS A 1 104 ? 6.916 -19.773 -5.634 1.00 97.38 104 LYS A CA 1
ATOM 824 C C . LYS A 1 104 ? 5.459 -20.202 -5.807 1.00 97.38 104 LYS A C 1
ATOM 826 O O . LYS A 1 104 ? 5.214 -21.278 -6.343 1.00 97.3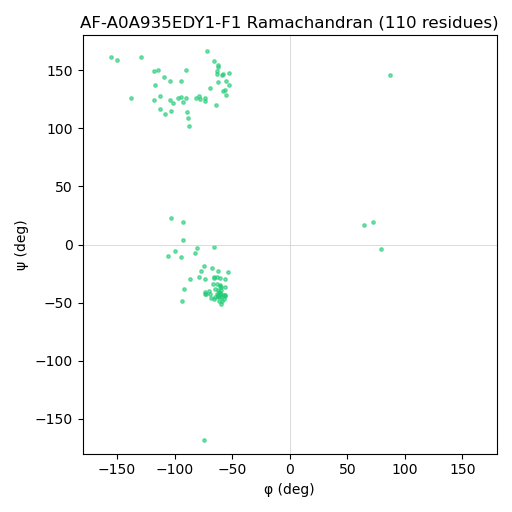8 104 LYS A O 1
ATOM 831 N N . TYR A 1 105 ? 4.498 -19.375 -5.386 1.00 97.06 105 TYR A N 1
ATOM 832 C CA . TYR A 1 105 ? 3.079 -19.637 -5.657 1.00 97.06 105 TYR A CA 1
ATOM 833 C C . TYR A 1 105 ? 2.772 -19.557 -7.156 1.00 97.06 105 TYR A C 1
ATOM 835 O O . TYR A 1 105 ? 2.147 -20.464 -7.695 1.00 97.06 105 TYR A O 1
ATOM 843 N N . ILE A 1 106 ? 3.253 -18.514 -7.845 1.00 94.56 106 ILE A N 1
ATOM 844 C CA . ILE A 1 106 ? 3.042 -18.333 -9.294 1.00 94.56 106 ILE A CA 1
ATOM 845 C C . ILE A 1 106 ? 3.623 -19.506 -10.099 1.00 94.56 106 ILE A C 1
ATOM 847 O O . ILE A 1 106 ? 2.999 -19.974 -11.048 1.00 94.56 106 ILE A O 1
ATOM 851 N N . ASN A 1 107 ? 4.787 -20.012 -9.695 1.00 97.00 107 ASN A N 1
ATOM 852 C CA . ASN A 1 107 ? 5.473 -21.126 -10.347 1.00 97.00 107 ASN A CA 1
ATOM 853 C C . ASN A 1 107 ? 4.921 -22.509 -9.950 1.00 97.00 107 ASN A C 1
ATOM 855 O O . ASN A 1 107 ? 5.402 -23.518 -10.462 1.00 97.00 107 ASN A O 1
ATOM 859 N N . GLY A 1 108 ? 3.951 -22.585 -9.030 1.00 96.81 108 GLY A N 1
ATOM 860 C CA . GLY A 1 108 ? 3.387 -23.852 -8.552 1.00 96.81 108 GLY A CA 1
ATOM 861 C C . GLY A 1 108 ? 4.315 -24.668 -7.642 1.00 96.81 108 GLY A C 1
ATOM 862 O O . GLY A 1 108 ? 4.118 -25.870 -7.480 1.00 96.81 108 GLY A O 1
ATOM 863 N N . GLU A 1 109 ? 5.329 -24.041 -7.043 1.00 98.12 109 GLU A N 1
ATOM 864 C CA . GLU A 1 109 ? 6.231 -24.677 -6.070 1.00 98.12 109 GLU A CA 1
ATOM 865 C C . GLU A 1 109 ? 5.584 -24.814 -4.681 1.00 98.12 109 GLU A C 1
ATOM 867 O O . GLU A 1 109 ? 6.004 -25.639 -3.867 1.00 98.12 109 GLU A O 1
ATOM 872 N N . LEU A 1 110 ? 4.575 -23.985 -4.397 1.00 96.31 110 LEU A N 1
ATOM 873 C CA . LEU A 1 110 ? 3.776 -24.013 -3.175 1.00 96.31 110 LEU A CA 1
ATOM 874 C C . LEU A 1 110 ? 2.322 -24.391 -3.494 1.00 96.31 110 LEU A C 1
ATOM 876 O O . LEU A 1 110 ? 1.844 -24.094 -4.590 1.00 96.31 110 LEU A O 1
ATOM 880 N N . PRO A 1 111 ? 1.614 -25.046 -2.553 1.00 92.00 111 PRO A N 1
ATOM 881 C CA . PRO A 1 111 ? 0.208 -25.392 -2.733 1.00 92.00 111 PRO A CA 1
ATOM 882 C C . PRO A 1 111 ? -0.663 -24.139 -2.869 1.00 92.00 111 PRO A C 1
ATOM 884 O O . PRO A 1 111 ? -0.351 -23.108 -2.280 1.00 92.00 111 PRO A O 1
ATOM 887 N N . ALA A 1 112 ? -1.750 -24.261 -3.633 1.00 79.19 112 ALA A N 1
ATOM 888 C CA . ALA A 1 112 ? -2.770 -23.224 -3.784 1.00 79.19 112 ALA A CA 1
ATOM 889 C C . ALA A 1 112 ? -3.598 -23.014 -2.506 1.00 79.19 112 ALA A C 1
ATOM 891 O O . ALA A 1 112 ? -3.825 -24.010 -1.777 1.00 79.19 112 ALA A O 1
#

Foldseek 3Di:
DFDWDWDWADDPDNLDTDIDIDGHDDDPPPDDDDDDDDDDDDPPPDQLCVVCVPVNNVVSVVRNVVVVCVNVVVVCCVVDPVNDDDDDPPPCPVVVVVVVVVVCVVVVVDDD